Protein AF-A0A7S3EQL3-F1 (afdb_monomer)

Mean predicted aligned error: 11.05 Å

Sequence (120 aa):
GCIGGGLLEVIREPLPSREERDFTRKLQDEFLIFASSQVQPSGRCHERDIVRAFRQFYPRYRRPDMGNTKDGVSLADGRVSDAIRSWNAQMGRPGVRTPSGFWRGISVASEDDPAMDPAS

pLDDT: mean 77.4, std 17.1, range [43.03, 93.44]

Secondary structure (DSSP, 8-state):
-----------PPPPPPHHHHHHHHHHHHHHHHHHHHHEESSSEEEHHHHHHHHHHHSGGGS-TTGGGSTT-----HHHHHHHHHHHHHHTT---EE-TTSEEESBEE--TT--------

Organism: NCBI:txid156174

Nearest PDB structures (foldseek):
  6epc-assembly1_R  TM=2.976E-01  e=4.325E+00  Rattus norvegicus

Structure (mmCIF, N/CA/C/O backbone):
data_AF-A0A7S3EQL3-F1
#
_entry.id   AF-A0A7S3EQL3-F1
#
loop_
_atom_site.group_PDB
_atom_site.id
_atom_site.type_symbol
_atom_site.label_atom_id
_atom_site.label_alt_id
_atom_site.label_comp_id
_atom_site.label_asym_id
_atom_site.label_entity_id
_atom_site.label_seq_id
_atom_site.pdbx_PDB_ins_code
_atom_site.Cartn_x
_atom_site.Cartn_y
_atom_site.Cartn_z
_atom_site.occupancy
_atom_site.B_iso_or_equiv
_atom_site.auth_seq_id
_atom_site.auth_comp_id
_atom_site.auth_asym_id
_atom_site.auth_atom_id
_atom_site.pdbx_PDB_model_num
ATOM 1 N N . GLY A 1 1 ? 56.046 4.310 5.058 1.00 49.97 1 GLY A N 1
ATOM 2 C CA . GLY A 1 1 ? 54.636 4.051 4.729 1.00 49.97 1 GLY A CA 1
ATOM 3 C C . GLY A 1 1 ? 53.797 4.404 5.929 1.00 49.97 1 GLY A C 1
ATOM 4 O O . GLY A 1 1 ? 54.122 3.933 7.006 1.00 49.97 1 GLY A O 1
ATOM 5 N N . CYS A 1 2 ? 52.766 5.224 5.744 1.00 46.44 2 CYS A N 1
ATOM 6 C CA . CYS A 1 2 ? 51.714 5.445 6.731 1.00 46.44 2 CYS A CA 1
ATOM 7 C C . CYS A 1 2 ? 50.382 5.424 5.982 1.00 46.44 2 CYS A C 1
ATOM 9 O O . CYS A 1 2 ? 50.194 6.156 5.012 1.00 46.44 2 CYS A O 1
ATOM 11 N N . ILE A 1 3 ? 49.510 4.515 6.407 1.00 56.06 3 ILE A N 1
ATOM 12 C CA . ILE A 1 3 ? 48.157 4.312 5.903 1.00 56.06 3 ILE A CA 1
ATOM 13 C C . ILE A 1 3 ? 47.291 5.446 6.458 1.00 56.06 3 ILE A C 1
ATOM 15 O O . ILE A 1 3 ? 47.034 5.497 7.657 1.00 56.06 3 ILE A O 1
ATOM 19 N N . GLY A 1 4 ? 46.873 6.369 5.593 1.00 46.47 4 GLY A N 1
ATOM 20 C CA . GLY A 1 4 ? 45.818 7.336 5.890 1.00 46.47 4 GLY A CA 1
ATOM 21 C C . GLY A 1 4 ? 44.474 6.708 5.548 1.00 46.47 4 GLY A C 1
ATOM 22 O O . GLY A 1 4 ? 44.079 6.701 4.385 1.00 46.47 4 GLY A O 1
ATOM 23 N N . GLY A 1 5 ? 43.835 6.103 6.550 1.00 50.06 5 GLY A N 1
ATOM 24 C CA . GLY A 1 5 ? 42.542 5.437 6.434 1.00 50.06 5 GLY A CA 1
ATOM 25 C C . GLY A 1 5 ? 41.438 6.381 5.960 1.00 50.06 5 GLY A C 1
ATOM 26 O O . GLY A 1 5 ? 41.342 7.524 6.403 1.00 50.06 5 GLY A O 1
ATOM 27 N N . GLY A 1 6 ? 40.613 5.875 5.044 1.00 49.44 6 GLY A N 1
ATOM 28 C CA . GLY A 1 6 ? 39.449 6.569 4.515 1.00 49.44 6 GLY A CA 1
ATOM 29 C C . GLY A 1 6 ? 38.375 6.779 5.578 1.00 49.44 6 GLY A C 1
ATOM 30 O O . GLY A 1 6 ? 37.979 5.847 6.276 1.00 49.44 6 GLY A O 1
ATOM 31 N N . LEU A 1 7 ? 37.867 8.005 5.650 1.00 48.84 7 LEU A N 1
ATOM 32 C CA . LEU A 1 7 ? 36.612 8.315 6.315 1.00 48.84 7 LEU A CA 1
ATOM 33 C C . LEU A 1 7 ? 35.505 8.213 5.259 1.00 48.84 7 LEU A C 1
ATOM 35 O O . LEU A 1 7 ? 35.201 9.176 4.563 1.00 48.84 7 LEU A O 1
ATOM 39 N N . LEU A 1 8 ? 34.948 7.014 5.086 1.00 54.88 8 LEU A N 1
ATOM 40 C CA . LEU A 1 8 ? 33.683 6.861 4.377 1.00 54.88 8 LEU A CA 1
ATOM 41 C C . LEU A 1 8 ? 32.593 7.266 5.376 1.00 54.88 8 LEU A C 1
ATOM 43 O O . LEU A 1 8 ? 32.236 6.481 6.256 1.00 54.88 8 LEU A O 1
ATOM 47 N N . GLU A 1 9 ? 32.118 8.508 5.304 1.00 55.97 9 GLU A N 1
ATOM 48 C CA . GLU A 1 9 ? 30.945 8.932 6.065 1.00 55.97 9 GLU A CA 1
ATOM 49 C C . GLU A 1 9 ? 29.734 8.147 5.553 1.00 55.97 9 GLU A C 1
ATOM 51 O O . GLU A 1 9 ? 29.094 8.490 4.562 1.00 55.97 9 GLU A O 1
ATOM 56 N N . VAL A 1 10 ? 29.439 7.032 6.221 1.00 60.31 10 VAL A N 1
ATOM 57 C CA . VAL A 1 10 ? 28.158 6.345 6.093 1.00 60.31 10 VAL A CA 1
ATOM 58 C C . VAL A 1 10 ? 27.130 7.268 6.734 1.00 60.31 10 VAL A C 1
ATOM 60 O O . VAL A 1 10 ? 26.908 7.216 7.945 1.00 60.31 10 VAL A O 1
ATOM 63 N N . ILE A 1 11 ? 26.542 8.153 5.929 1.00 59.94 11 ILE A N 1
ATOM 64 C CA . ILE A 1 11 ? 25.381 8.952 6.317 1.00 59.94 11 ILE A CA 1
ATOM 65 C C . ILE A 1 11 ? 24.277 7.948 6.663 1.00 59.94 11 ILE A C 1
ATOM 67 O O . ILE A 1 11 ? 23.649 7.362 5.785 1.00 59.94 11 ILE A O 1
ATOM 71 N N . ARG A 1 12 ? 24.098 7.673 7.958 1.00 59.53 12 ARG A N 1
ATOM 72 C CA . ARG A 1 12 ? 22.978 6.868 8.442 1.00 59.53 12 ARG A CA 1
ATOM 73 C C . ARG A 1 12 ? 21.730 7.714 8.274 1.00 59.53 12 ARG A C 1
ATOM 75 O O . ARG A 1 12 ? 21.643 8.791 8.860 1.00 59.53 12 ARG A O 1
ATOM 82 N N . GLU A 1 13 ? 20.787 7.233 7.477 1.00 63.38 13 GLU A N 1
ATOM 83 C CA . GLU A 1 13 ? 19.472 7.855 7.401 1.00 63.38 13 GLU A CA 1
ATOM 84 C C . GLU A 1 13 ? 18.871 7.928 8.817 1.00 63.38 13 GLU A C 1
ATOM 86 O O . GLU A 1 13 ? 19.006 6.971 9.594 1.00 63.38 13 GLU A O 1
ATOM 91 N N . PRO A 1 14 ? 18.272 9.070 9.199 1.00 70.88 14 PRO A N 1
ATOM 92 C CA . PRO A 1 14 ? 17.688 9.227 10.519 1.00 70.88 14 PRO A CA 1
ATOM 93 C C . PRO A 1 14 ? 16.595 8.178 10.723 1.00 70.88 14 PRO A C 1
ATOM 95 O O . PRO A 1 14 ? 15.768 7.931 9.845 1.00 70.88 14 PRO A O 1
ATOM 98 N N . LEU A 1 15 ? 16.605 7.544 11.896 1.00 76.19 15 LEU A N 1
ATOM 99 C CA . LEU A 1 15 ? 15.562 6.594 12.264 1.00 76.19 15 LEU A CA 1
ATOM 100 C C . LEU A 1 15 ? 14.204 7.313 12.285 1.00 76.19 15 LEU A C 1
ATOM 102 O O . LEU A 1 15 ? 14.136 8.442 12.779 1.00 76.19 15 LEU A O 1
ATOM 106 N N . PRO A 1 16 ? 13.128 6.666 11.801 1.00 78.69 16 PRO A N 1
ATOM 107 C CA . PRO A 1 16 ? 11.809 7.277 11.778 1.00 78.69 16 PRO A CA 1
ATOM 108 C C . PRO A 1 16 ? 11.360 7.625 13.195 1.00 78.69 16 PRO A C 1
ATOM 110 O O . PRO A 1 16 ? 11.577 6.857 14.145 1.00 78.69 16 PRO A O 1
ATOM 113 N N . SER A 1 17 ? 10.702 8.773 13.330 1.00 86.50 17 SER A N 1
ATOM 114 C CA . SER A 1 17 ? 10.160 9.213 14.609 1.00 86.50 17 SER A CA 1
ATOM 115 C C . SER A 1 17 ? 9.079 8.244 15.107 1.00 86.50 17 SER A C 1
ATOM 117 O O . SER A 1 17 ? 8.504 7.450 14.355 1.00 86.50 17 SER A O 1
ATOM 119 N N . ARG A 1 18 ? 8.768 8.302 16.406 1.00 84.69 18 ARG A N 1
ATOM 120 C CA . ARG A 1 18 ? 7.661 7.515 16.970 1.00 84.69 18 ARG A CA 1
ATOM 121 C C . ARG A 1 18 ? 6.342 7.812 16.250 1.00 84.69 18 ARG A C 1
ATOM 123 O O . ARG A 1 18 ? 5.615 6.883 15.917 1.00 84.69 18 ARG A O 1
ATOM 130 N N . GLU A 1 19 ? 6.081 9.083 15.968 1.00 84.12 19 GLU A N 1
ATOM 131 C CA . GLU A 1 19 ? 4.872 9.530 15.277 1.00 84.12 19 GLU A CA 1
ATOM 132 C C . GLU A 1 19 ? 4.801 8.966 13.854 1.00 84.12 19 GLU A C 1
ATOM 134 O O . GLU A 1 19 ? 3.752 8.487 13.431 1.00 84.12 19 GLU A O 1
ATOM 139 N N . GLU A 1 20 ? 5.927 8.926 13.133 1.00 81.00 20 GLU A N 1
ATOM 140 C CA . GLU A 1 20 ? 5.992 8.329 11.795 1.00 81.00 20 GLU A CA 1
ATOM 141 C C . GLU A 1 20 ? 5.730 6.820 11.808 1.00 81.00 20 GLU A C 1
ATOM 143 O O . GLU A 1 20 ? 5.098 6.283 10.892 1.00 81.00 20 GLU A O 1
ATOM 148 N N . ARG A 1 21 ? 6.204 6.120 12.844 1.00 84.94 21 ARG A N 1
ATOM 149 C CA . ARG A 1 21 ? 5.945 4.685 13.022 1.00 84.94 21 ARG A CA 1
ATOM 150 C C . ARG A 1 21 ? 4.476 4.422 13.322 1.00 84.94 21 ARG A C 1
ATOM 152 O O . ARG A 1 21 ? 3.890 3.537 12.699 1.00 84.94 21 ARG A O 1
ATOM 159 N N . ASP A 1 22 ? 3.886 5.196 14.228 1.00 87.69 22 ASP A N 1
ATOM 160 C CA . ASP A 1 22 ? 2.469 5.085 14.582 1.00 87.69 22 ASP A CA 1
ATOM 161 C C . ASP A 1 22 ? 1.578 5.412 13.373 1.00 87.69 22 ASP A C 1
ATOM 163 O O . ASP A 1 22 ? 0.617 4.693 13.090 1.00 87.69 22 ASP A O 1
ATOM 167 N N . PHE A 1 23 ? 1.953 6.426 12.588 1.00 86.00 23 PHE A N 1
ATOM 168 C CA . PHE A 1 23 ? 1.297 6.757 11.327 1.00 86.00 23 PHE A CA 1
ATOM 169 C C . PHE A 1 23 ? 1.390 5.620 10.304 1.00 86.00 23 PHE A C 1
ATOM 171 O O . PHE A 1 23 ? 0.379 5.225 9.727 1.00 86.00 23 PHE A O 1
ATOM 178 N N . THR A 1 24 ? 2.587 5.063 10.101 1.00 87.12 24 THR A N 1
ATOM 179 C CA . THR A 1 24 ? 2.812 3.957 9.154 1.00 87.12 24 THR A CA 1
ATOM 180 C C . THR A 1 24 ? 2.008 2.723 9.552 1.00 87.12 24 THR A C 1
ATOM 182 O O . THR A 1 24 ? 1.392 2.089 8.699 1.00 87.12 24 THR A O 1
ATOM 185 N N . ARG A 1 25 ? 1.959 2.406 10.850 1.00 89.38 25 ARG A N 1
ATOM 186 C CA . ARG A 1 25 ? 1.144 1.309 11.377 1.00 89.38 25 ARG A CA 1
ATOM 187 C C . ARG A 1 25 ? -0.340 1.539 11.110 1.00 89.38 25 ARG A C 1
ATOM 189 O O . ARG A 1 25 ? -1.000 0.656 10.580 1.00 89.38 25 ARG A O 1
ATOM 196 N N . LYS A 1 26 ? -0.847 2.734 11.418 1.00 90.31 26 LYS A N 1
ATOM 197 C CA . LYS A 1 26 ? -2.248 3.084 11.172 1.00 90.31 26 LYS A CA 1
ATOM 198 C C . LYS A 1 26 ? -2.606 2.986 9.689 1.00 90.31 26 LYS A C 1
ATOM 200 O O . LYS A 1 26 ? -3.633 2.413 9.346 1.00 90.31 26 LYS A O 1
ATOM 205 N N . LEU A 1 27 ? -1.743 3.502 8.815 1.00 90.25 27 LEU A N 1
ATOM 206 C CA . LEU A 1 27 ? -1.927 3.402 7.370 1.00 90.25 27 LEU A CA 1
ATOM 207 C C . LEU A 1 27 ? -1.953 1.941 6.910 1.00 90.25 27 LEU A C 1
ATOM 209 O O . LEU A 1 27 ? -2.762 1.583 6.058 1.00 90.25 27 LEU A O 1
ATOM 213 N N . GLN A 1 28 ? -1.090 1.097 7.478 1.00 92.00 28 GLN A N 1
ATOM 214 C CA . GLN A 1 28 ? -1.076 -0.329 7.181 1.00 92.00 28 GLN A CA 1
ATOM 215 C C . GLN A 1 28 ? -2.388 -1.000 7.597 1.00 92.00 28 GLN A C 1
ATOM 217 O O . GLN A 1 28 ? -2.958 -1.729 6.791 1.00 92.00 28 GLN A O 1
ATOM 222 N N . ASP A 1 29 ? -2.880 -0.739 8.810 1.00 92.56 29 ASP A N 1
ATOM 223 C CA . ASP A 1 29 ? -4.139 -1.305 9.313 1.00 92.56 29 ASP A CA 1
ATOM 224 C C . ASP A 1 29 ? -5.324 -0.915 8.410 1.00 92.56 29 ASP A C 1
ATOM 226 O O . ASP A 1 29 ? -6.161 -1.742 8.050 1.00 92.56 29 ASP A O 1
ATOM 230 N N . GLU A 1 30 ? -5.359 0.338 7.965 1.00 92.62 30 GLU A N 1
ATOM 231 C CA . GLU A 1 30 ? -6.375 0.847 7.041 1.00 92.62 30 GLU A CA 1
ATOM 232 C C . GLU A 1 30 ? -6.233 0.239 5.641 1.00 92.62 30 GLU A C 1
ATOM 234 O O . GLU A 1 30 ? -7.223 -0.120 5.003 1.00 92.62 30 GLU A O 1
ATOM 239 N N . PHE A 1 31 ? -5.001 0.045 5.170 1.00 93.06 31 PHE A N 1
ATOM 240 C CA . PHE A 1 31 ? -4.752 -0.656 3.917 1.00 93.06 31 PHE A CA 1
ATOM 241 C C . PHE A 1 31 ? -5.222 -2.113 3.973 1.00 93.06 31 PHE A C 1
ATOM 243 O O . PHE A 1 31 ? -5.756 -2.600 2.984 1.00 93.06 31 PHE A O 1
ATOM 250 N N . LEU A 1 32 ? -5.088 -2.805 5.110 1.00 93.00 32 LEU A N 1
ATOM 251 C CA . LEU A 1 32 ? -5.596 -4.174 5.266 1.00 93.00 32 LEU A CA 1
ATOM 252 C C . LEU A 1 32 ? -7.123 -4.243 5.128 1.00 93.00 32 LEU A C 1
ATOM 254 O O . LEU A 1 32 ? -7.630 -5.169 4.497 1.00 93.00 32 LEU A O 1
ATOM 258 N N . ILE A 1 33 ? -7.845 -3.257 5.669 1.00 93.44 33 ILE A N 1
ATOM 259 C CA . ILE A 1 33 ? -9.308 -3.153 5.536 1.00 93.44 33 ILE A CA 1
ATOM 260 C C . ILE A 1 33 ? -9.703 -2.887 4.078 1.00 93.44 33 ILE A C 1
ATOM 262 O O . ILE A 1 33 ? -10.618 -3.516 3.554 1.00 93.44 33 ILE A O 1
ATOM 266 N N . PHE A 1 34 ? -9.001 -1.978 3.399 1.00 93.25 34 PHE A N 1
ATOM 267 C CA . PHE A 1 34 ? -9.207 -1.752 1.968 1.00 93.25 34 PHE A CA 1
ATOM 268 C C . PHE A 1 34 ? -8.908 -3.018 1.151 1.00 93.25 34 PHE A C 1
ATOM 270 O O . PHE A 1 34 ? -9.695 -3.402 0.288 1.00 93.25 34 PHE A O 1
ATOM 277 N N . ALA A 1 35 ? -7.795 -3.692 1.442 1.00 91.69 35 ALA A N 1
ATOM 278 C CA . ALA A 1 35 ? -7.347 -4.856 0.695 1.00 91.69 35 ALA A CA 1
ATOM 279 C C . ALA A 1 35 ? -8.304 -6.042 0.827 1.00 91.69 35 ALA A C 1
ATOM 281 O O . ALA A 1 35 ? -8.550 -6.720 -0.163 1.00 91.69 35 ALA A O 1
ATOM 282 N N . SER A 1 36 ? -8.889 -6.264 2.006 1.00 89.81 36 SER A N 1
ATOM 283 C CA . SER A 1 36 ? -9.869 -7.338 2.201 1.00 89.81 36 SER A CA 1
ATOM 284 C C . SER A 1 36 ? -11.184 -7.111 1.448 1.00 89.81 36 SER A C 1
ATOM 286 O O . SER A 1 36 ? -11.885 -8.078 1.164 1.00 89.81 36 SER A O 1
ATOM 288 N N . SER A 1 37 ? -11.518 -5.860 1.113 1.00 89.19 37 SER A N 1
ATOM 289 C CA . SER A 1 37 ? -12.741 -5.514 0.382 1.00 89.19 37 SER A CA 1
ATOM 290 C C . SER A 1 37 ? -12.529 -5.380 -1.126 1.00 89.19 37 SER A C 1
ATOM 292 O O . SER A 1 37 ? -13.387 -5.802 -1.896 1.00 89.19 37 SER A O 1
ATOM 294 N N . GLN A 1 38 ? -11.425 -4.763 -1.549 1.00 89.50 38 GLN A N 1
ATOM 295 C CA . GLN A 1 38 ? -11.252 -4.276 -2.922 1.00 89.50 38 GLN A CA 1
ATOM 296 C C . GLN A 1 38 ? -10.086 -4.929 -3.663 1.00 89.50 38 GLN A C 1
ATOM 298 O O . GLN A 1 38 ? -10.049 -4.873 -4.889 1.00 89.50 38 GLN A O 1
ATOM 303 N N . VAL A 1 39 ? -9.116 -5.526 -2.965 1.00 89.81 39 VAL A N 1
ATOM 304 C CA . VAL A 1 39 ? -7.918 -6.084 -3.605 1.00 89.81 39 VAL A CA 1
ATOM 305 C C . VAL A 1 39 ? -8.071 -7.588 -3.765 1.00 89.81 39 VAL A C 1
ATOM 307 O O . VAL A 1 39 ? -8.267 -8.321 -2.799 1.00 89.81 39 VAL A O 1
ATOM 310 N N . GLN A 1 40 ? -7.929 -8.063 -4.997 1.00 89.00 40 GLN A N 1
ATOM 311 C CA . GLN A 1 40 ? -8.024 -9.479 -5.324 1.00 89.00 40 GLN A CA 1
ATOM 312 C C . GLN A 1 40 ? -6.636 -10.034 -5.678 1.00 89.00 40 GLN A C 1
ATOM 314 O O . GLN A 1 40 ? -5.894 -9.385 -6.424 1.00 89.00 40 GLN A O 1
ATOM 319 N N . PRO A 1 41 ? -6.259 -11.233 -5.187 1.00 86.25 41 PRO A N 1
ATOM 320 C CA . PRO A 1 41 ? -4.990 -11.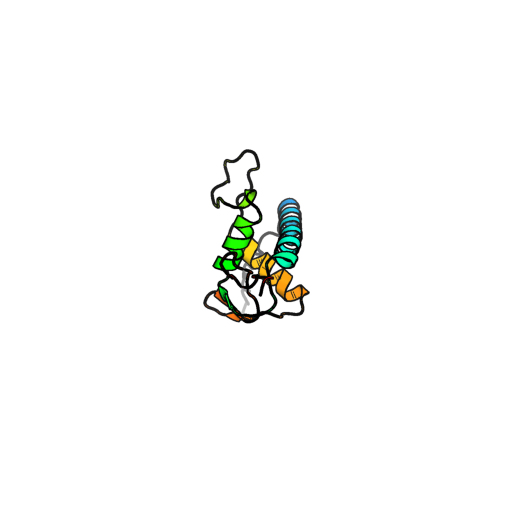891 -5.508 1.00 86.25 41 PRO A CA 1
ATOM 321 C C . PRO A 1 41 ? -5.040 -12.559 -6.897 1.00 86.25 41 PRO A C 1
ATOM 323 O O . PRO A 1 41 ? -4.761 -13.745 -7.061 1.00 86.25 41 PRO A O 1
ATOM 326 N N . SER A 1 42 ? -5.469 -11.809 -7.908 1.00 86.00 42 SER A N 1
ATOM 327 C CA . SER A 1 42 ? -5.652 -12.262 -9.285 1.00 86.00 42 SER A CA 1
ATOM 328 C C . SER A 1 42 ? -5.416 -11.100 -10.254 1.00 86.00 42 SER A C 1
ATOM 330 O O . SER A 1 42 ? -5.355 -9.941 -9.850 1.00 86.00 42 SER A O 1
ATOM 332 N N . GLY A 1 43 ? -5.263 -11.382 -11.548 1.00 88.56 43 GLY A N 1
ATOM 333 C CA . GLY A 1 43 ? -5.217 -10.340 -12.578 1.00 88.56 43 GLY A CA 1
ATOM 334 C C . GLY A 1 43 ? -3.935 -9.497 -12.597 1.00 88.56 43 GLY A C 1
ATOM 335 O O . GLY A 1 43 ? -2.847 -9.949 -12.225 1.00 88.56 43 GLY A O 1
ATOM 336 N N . ARG A 1 44 ? -4.049 -8.275 -13.124 1.00 90.06 44 ARG A N 1
ATOM 337 C CA . ARG A 1 44 ? -2.946 -7.319 -13.266 1.00 90.06 44 ARG A CA 1
ATOM 338 C C . ARG A 1 44 ? -3.483 -5.896 -13.174 1.00 90.06 44 ARG A C 1
ATOM 340 O O . ARG A 1 44 ? -4.355 -5.537 -13.954 1.00 90.06 44 ARG A O 1
ATOM 347 N N . CYS A 1 45 ? -2.902 -5.072 -12.312 1.00 92.06 45 CYS A N 1
ATOM 348 C CA . CYS A 1 45 ? -3.235 -3.648 -12.213 1.00 92.06 45 CYS A CA 1
ATOM 349 C C . CYS A 1 45 ? -1.978 -2.782 -12.100 1.00 92.06 45 CYS A C 1
ATOM 351 O O . CYS A 1 45 ? -0.892 -3.272 -11.762 1.00 92.06 45 CYS A O 1
ATOM 353 N N . HIS A 1 46 ? -2.093 -1.494 -12.426 1.00 93.12 46 HIS A N 1
ATOM 354 C CA . HIS A 1 46 ? -1.018 -0.545 -12.175 1.00 93.12 46 HIS A CA 1
ATOM 355 C C . HIS A 1 46 ? -1.059 -0.094 -10.711 1.00 93.12 46 HIS A C 1
ATOM 357 O O . HIS A 1 46 ? -2.125 0.084 -10.131 1.00 93.12 46 HIS A O 1
ATOM 363 N N . GLU A 1 47 ? 0.099 0.147 -10.096 1.00 90.94 47 GLU A N 1
ATOM 364 C CA . GLU A 1 47 ? 0.182 0.626 -8.709 1.00 90.94 47 GLU A CA 1
ATOM 365 C C . GLU A 1 47 ? -0.639 1.904 -8.491 1.00 90.94 47 GLU A C 1
ATOM 367 O O . GLU A 1 47 ? -1.325 2.038 -7.483 1.00 90.94 47 GLU A O 1
ATOM 372 N N . ARG A 1 48 ? -0.646 2.809 -9.477 1.00 90.00 48 ARG A N 1
ATOM 373 C CA . ARG A 1 48 ? -1.469 4.033 -9.437 1.00 90.00 48 ARG A CA 1
ATOM 374 C C . ARG A 1 48 ? -2.971 3.749 -9.375 1.00 90.00 48 ARG A C 1
ATOM 376 O O . ARG A 1 48 ? -3.682 4.553 -8.781 1.00 90.00 48 ARG A O 1
ATOM 383 N N . ASP A 1 49 ? -3.441 2.638 -9.938 1.00 90.88 49 ASP A N 1
ATOM 384 C CA . ASP A 1 49 ? -4.855 2.256 -9.876 1.00 90.88 49 ASP A CA 1
ATOM 385 C C . ASP A 1 49 ? -5.217 1.827 -8.451 1.00 90.88 49 ASP A C 1
ATOM 387 O O . ASP A 1 49 ? -6.221 2.279 -7.907 1.00 90.88 49 ASP A O 1
ATOM 391 N N . ILE A 1 50 ? -4.333 1.062 -7.797 1.00 90.56 50 ILE A N 1
ATOM 392 C CA . ILE A 1 50 ? -4.477 0.684 -6.382 1.00 90.56 50 ILE A CA 1
ATOM 393 C C . ILE A 1 50 ? -4.475 1.926 -5.488 1.00 90.56 50 ILE A C 1
ATOM 395 O O . ILE A 1 50 ? -5.349 2.079 -4.636 1.00 90.56 50 ILE A O 1
ATOM 399 N N . VAL A 1 51 ? -3.531 2.849 -5.702 1.00 89.81 51 VAL A N 1
ATOM 400 C CA . VAL A 1 51 ? -3.462 4.111 -4.947 1.00 89.81 51 VAL A CA 1
ATOM 401 C C . VAL A 1 51 ? -4.732 4.942 -5.149 1.00 89.81 51 VAL A C 1
ATOM 403 O O . VAL A 1 51 ? -5.273 5.492 -4.188 1.00 89.81 51 VAL A O 1
ATOM 406 N N . ARG A 1 52 ? -5.233 5.031 -6.385 1.00 87.88 52 ARG A N 1
ATOM 407 C CA . ARG A 1 52 ? -6.467 5.755 -6.706 1.00 87.88 52 ARG A CA 1
ATOM 408 C C . ARG A 1 52 ? -7.676 5.137 -6.004 1.00 87.88 52 ARG A C 1
ATOM 410 O O . ARG A 1 52 ? -8.421 5.878 -5.366 1.00 87.88 52 ARG A O 1
ATOM 417 N N . ALA A 1 53 ? -7.832 3.819 -6.070 1.00 90.00 53 ALA A N 1
ATOM 418 C CA . ALA A 1 53 ? -8.922 3.106 -5.413 1.00 90.00 53 ALA A CA 1
ATOM 419 C C . ALA A 1 53 ? -8.862 3.242 -3.885 1.00 90.00 53 ALA A C 1
ATOM 421 O O . ALA A 1 53 ? -9.869 3.544 -3.248 1.00 90.00 53 ALA A O 1
ATOM 422 N N . PHE A 1 54 ? -7.669 3.155 -3.291 1.00 90.00 54 PHE A N 1
ATOM 423 C CA . PHE A 1 54 ? -7.475 3.398 -1.860 1.00 90.00 54 PHE A CA 1
ATOM 424 C C . PHE A 1 54 ? -7.923 4.812 -1.449 1.00 90.00 54 PHE A C 1
ATOM 426 O O . PHE A 1 54 ? -8.618 4.995 -0.448 1.00 90.00 54 PHE A O 1
ATOM 433 N N . ARG A 1 55 ? -7.585 5.832 -2.250 1.00 87.44 55 ARG A N 1
ATOM 434 C CA . ARG A 1 55 ? -8.019 7.226 -2.031 1.00 87.44 55 ARG A CA 1
ATOM 435 C C . ARG A 1 55 ? -9.516 7.450 -2.250 1.00 87.44 55 ARG A C 1
ATOM 437 O O . ARG A 1 55 ? -10.087 8.383 -1.682 1.00 87.44 55 ARG A O 1
ATOM 444 N N . GLN A 1 56 ? -10.151 6.643 -3.092 1.00 86.56 56 GLN A N 1
ATOM 445 C CA . GLN A 1 56 ? -11.603 6.659 -3.264 1.00 86.56 56 GLN A CA 1
ATOM 446 C C . GLN A 1 56 ? -12.297 6.044 -2.045 1.00 86.56 56 GLN A C 1
ATOM 448 O O . GLN A 1 56 ? -13.230 6.664 -1.531 1.00 86.56 56 GLN A O 1
ATOM 453 N N . PHE A 1 57 ? -11.772 4.919 -1.544 1.00 88.44 57 PHE A N 1
ATOM 454 C CA . PHE A 1 57 ? -12.259 4.199 -0.364 1.00 88.44 57 PHE A CA 1
ATOM 455 C C . PHE A 1 57 ? -12.097 4.996 0.940 1.00 88.44 57 PHE A C 1
ATOM 457 O O . PHE A 1 57 ? -12.977 4.974 1.796 1.00 88.44 57 PHE A O 1
ATOM 464 N N . TYR A 1 58 ? -11.005 5.757 1.078 1.00 87.19 58 TYR A N 1
ATOM 465 C CA . TYR A 1 58 ? -10.766 6.661 2.206 1.00 87.19 58 TYR A CA 1
ATOM 466 C C . TYR A 1 58 ? -10.773 8.130 1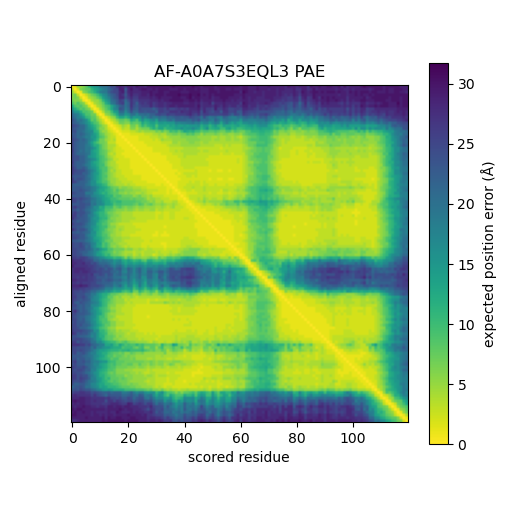.754 1.00 87.19 58 TYR A C 1
ATOM 468 O O . TYR A 1 58 ? -9.711 8.692 1.467 1.00 87.19 58 TYR A O 1
ATOM 476 N N . PRO A 1 59 ? -11.940 8.810 1.758 1.00 81.50 59 PRO A N 1
ATOM 477 C CA . PRO A 1 59 ? -12.079 10.184 1.266 1.00 81.50 59 PRO A CA 1
ATOM 478 C C . PRO A 1 59 ? -11.128 11.202 1.908 1.00 81.50 59 PRO A C 1
ATOM 480 O O . PRO A 1 59 ? -10.770 12.188 1.265 1.00 81.50 59 PRO A O 1
ATOM 483 N N . ARG A 1 60 ? -10.670 10.958 3.143 1.00 81.00 60 ARG A N 1
ATOM 484 C CA . ARG A 1 60 ? -9.666 11.794 3.827 1.00 81.00 60 ARG A CA 1
ATOM 485 C C . ARG A 1 60 ? -8.310 11.855 3.107 1.00 81.00 60 ARG A C 1
ATOM 487 O O . ARG A 1 60 ? -7.571 12.804 3.311 1.00 81.00 60 ARG A O 1
ATOM 494 N N . TYR A 1 61 ? -7.994 10.877 2.254 1.00 81.56 61 TYR A N 1
ATOM 495 C CA . TYR A 1 61 ? -6.759 10.825 1.460 1.00 81.56 61 TYR A CA 1
ATOM 496 C C . TYR A 1 61 ? -6.958 11.262 0.006 1.00 81.56 61 TYR A C 1
ATOM 498 O O . TYR A 1 61 ? -6.028 11.194 -0.798 1.00 81.56 61 TYR A O 1
ATOM 506 N N . ARG A 1 62 ? -8.170 11.700 -0.359 1.00 72.81 62 ARG A N 1
ATOM 507 C CA . ARG A 1 62 ? -8.556 11.985 -1.748 1.00 72.81 62 ARG A CA 1
ATOM 508 C C . ARG A 1 62 ? -7.758 13.128 -2.377 1.00 72.81 62 ARG A C 1
ATOM 510 O O . ARG A 1 62 ? -7.605 13.161 -3.594 1.00 72.81 62 ARG A O 1
ATOM 517 N N . ARG A 1 63 ? -7.254 14.062 -1.569 1.00 65.62 63 ARG A N 1
ATOM 518 C CA . ARG A 1 63 ? -6.451 15.198 -2.029 1.00 65.62 63 ARG A CA 1
ATOM 519 C C . ARG A 1 63 ? -4.987 15.010 -1.604 1.00 65.62 63 ARG A C 1
ATOM 521 O O . ARG A 1 63 ? -4.731 14.952 -0.405 1.00 65.62 63 ARG A O 1
ATOM 528 N N . PRO A 1 64 ? -4.032 14.950 -2.548 1.00 55.47 64 PRO A N 1
ATOM 529 C CA . PRO A 1 64 ? -2.607 14.822 -2.223 1.00 55.47 64 PRO A CA 1
ATOM 530 C C . PRO A 1 64 ? -2.058 16.052 -1.468 1.00 55.47 64 PRO A C 1
ATOM 532 O O . PRO A 1 64 ? -1.206 15.907 -0.595 1.00 55.47 64 PRO A O 1
ATOM 535 N N . ASP A 1 65 ? -2.624 17.238 -1.722 1.00 53.31 65 ASP A N 1
ATOM 536 C CA . ASP A 1 65 ? -2.222 18.541 -1.156 1.00 53.31 65 ASP A CA 1
ATOM 537 C C . ASP A 1 65 ? -2.982 18.963 0.121 1.00 53.31 65 ASP A C 1
ATOM 539 O O . ASP A 1 65 ? -3.091 20.143 0.455 1.00 53.31 65 ASP A O 1
ATOM 543 N N . MET A 1 66 ? -3.541 18.018 0.879 1.00 52.47 66 MET A N 1
ATOM 544 C CA . MET A 1 66 ? -4.301 18.323 2.103 1.00 52.47 66 MET A CA 1
ATOM 545 C C . MET A 1 66 ? -3.439 18.639 3.344 1.00 52.47 66 MET A C 1
ATOM 547 O O . MET A 1 66 ? -3.884 18.452 4.476 1.00 52.47 66 MET A O 1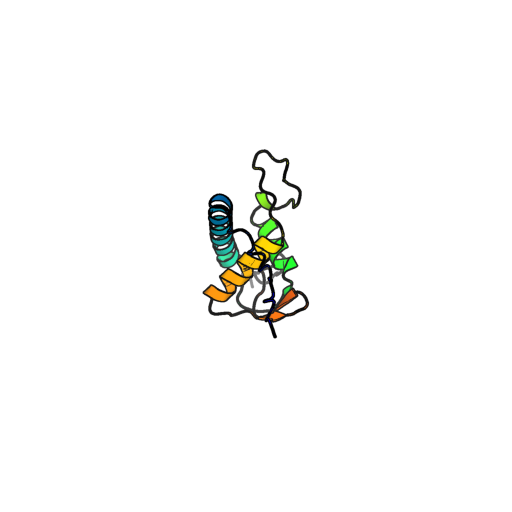
ATOM 551 N N . GLY A 1 67 ? -2.244 19.207 3.150 1.00 47.47 67 GLY A N 1
ATOM 552 C CA . GLY A 1 67 ? -1.426 19.756 4.241 1.00 47.47 67 GLY A CA 1
ATOM 553 C C . GLY A 1 67 ? -2.094 20.913 5.005 1.00 47.47 67 GLY A C 1
ATOM 554 O O . GLY A 1 67 ? -1.649 21.250 6.093 1.00 47.47 67 GLY A O 1
ATOM 555 N N . ASN A 1 68 ? -3.187 21.483 4.473 1.00 43.69 68 ASN A N 1
ATOM 556 C CA . ASN A 1 68 ? -3.913 22.631 5.044 1.00 43.69 68 ASN A CA 1
ATOM 557 C C . ASN A 1 68 ? -5.356 22.331 5.507 1.00 43.69 68 ASN A C 1
ATOM 559 O O . ASN A 1 68 ? -6.121 23.252 5.793 1.00 43.69 68 ASN A O 1
ATOM 563 N N . THR A 1 69 ? -5.776 21.067 5.567 1.00 45.72 69 THR A N 1
ATOM 564 C CA . THR A 1 69 ? -7.093 20.695 6.135 1.00 45.72 69 THR A CA 1
ATOM 565 C C . THR A 1 69 ? -6.998 20.563 7.647 1.00 45.72 69 THR A C 1
ATOM 567 O O . THR A 1 69 ? -5.938 20.239 8.165 1.00 45.72 69 THR A O 1
ATOM 570 N N . LYS A 1 70 ? -8.114 20.736 8.361 1.00 47.25 70 LYS A N 1
ATOM 571 C CA . LYS A 1 70 ? -8.188 20.648 9.832 1.00 47.25 70 LYS A CA 1
ATOM 572 C C . LYS A 1 70 ? -7.646 19.322 10.414 1.00 47.25 70 LYS A C 1
ATOM 574 O O . LYS A 1 70 ? -7.231 19.312 11.565 1.00 47.25 70 LYS A O 1
ATOM 579 N N . ASP A 1 71 ? -7.602 18.256 9.604 1.00 53.88 71 ASP A N 1
ATOM 580 C CA . ASP A 1 71 ? -7.020 16.944 9.938 1.00 53.88 71 ASP A CA 1
ATOM 581 C C . ASP A 1 71 ? -5.581 16.726 9.406 1.00 53.88 71 ASP A C 1
ATOM 583 O O . ASP A 1 71 ? -4.940 15.746 9.770 1.00 53.88 71 ASP A O 1
ATOM 587 N N . GLY A 1 72 ? -5.062 17.613 8.546 1.00 49.19 72 GLY A N 1
ATOM 588 C CA . GLY A 1 72 ? -3.637 17.766 8.194 1.00 49.19 72 GLY A CA 1
ATOM 589 C C . GLY A 1 72 ? -2.910 16.618 7.478 1.00 49.19 72 GLY A C 1
ATOM 590 O O . GLY A 1 72 ? -1.722 16.753 7.189 1.00 49.19 72 GLY A O 1
ATOM 591 N N . VAL A 1 73 ? -3.553 15.484 7.188 1.00 57.81 73 VAL A N 1
ATOM 592 C CA . VAL A 1 73 ? -2.829 14.314 6.663 1.00 57.81 73 VAL A CA 1
ATOM 593 C C . VAL A 1 73 ? -2.619 14.400 5.147 1.00 57.81 73 VAL A C 1
ATOM 595 O O . VAL A 1 73 ? -3.460 13.961 4.363 1.00 57.81 73 VAL A O 1
ATOM 598 N N . SER A 1 74 ? -1.455 14.899 4.724 1.00 66.44 74 SER A N 1
ATOM 599 C CA . SER A 1 74 ? -0.942 14.646 3.372 1.00 66.44 74 SER A CA 1
ATOM 600 C C . SER A 1 74 ? -0.370 13.227 3.304 1.00 66.44 74 SER A C 1
ATOM 602 O O . SER A 1 74 ? 0.505 12.853 4.086 1.00 66.44 74 SER A O 1
ATOM 604 N N . LEU A 1 75 ? -0.887 12.417 2.379 1.00 78.00 75 LEU A N 1
ATOM 605 C CA . LEU A 1 75 ? -0.437 11.045 2.161 1.00 78.00 75 LEU A CA 1
ATOM 606 C C . LEU A 1 75 ? 0.215 10.928 0.784 1.00 78.00 75 LEU A C 1
ATOM 608 O O . LEU A 1 75 ? -0.476 10.888 -0.238 1.00 78.00 75 LEU A O 1
ATOM 612 N N . ALA A 1 76 ? 1.545 10.846 0.773 1.00 83.31 76 ALA A N 1
ATOM 613 C CA . ALA A 1 76 ? 2.321 10.614 -0.439 1.00 83.31 76 ALA A CA 1
ATOM 614 C C . ALA A 1 76 ? 2.017 9.233 -1.041 1.00 83.31 76 ALA A C 1
ATOM 616 O O . ALA A 1 76 ? 1.911 8.245 -0.311 1.00 83.31 76 ALA A O 1
ATOM 617 N N . ASP A 1 77 ? 1.957 9.149 -2.375 1.00 84.94 77 ASP A N 1
ATOM 618 C CA . ASP A 1 77 ? 1.699 7.899 -3.107 1.00 84.94 77 ASP A CA 1
ATOM 619 C C . ASP A 1 77 ? 2.666 6.781 -2.676 1.00 84.94 77 ASP A C 1
ATOM 621 O O . ASP A 1 77 ? 2.244 5.646 -2.471 1.00 84.94 77 ASP A O 1
ATOM 625 N N . GLY A 1 78 ? 3.940 7.120 -2.433 1.00 85.69 78 GLY A N 1
ATOM 626 C CA . GLY A 1 78 ? 4.964 6.170 -1.987 1.00 85.69 78 GLY A CA 1
ATOM 627 C C . GLY A 1 78 ? 4.618 5.442 -0.684 1.00 85.69 78 GLY A C 1
ATOM 628 O O . GLY A 1 78 ? 4.865 4.246 -0.580 1.00 85.69 78 GLY A O 1
ATOM 629 N N . ARG A 1 79 ? 3.956 6.111 0.271 1.00 87.56 79 ARG A N 1
ATOM 630 C CA . ARG A 1 79 ? 3.540 5.483 1.539 1.00 87.56 79 ARG A CA 1
ATOM 631 C C . ARG A 1 79 ? 2.447 4.435 1.315 1.00 87.56 79 ARG A C 1
ATOM 633 O O . ARG A 1 79 ? 2.440 3.404 1.979 1.00 87.56 79 ARG A O 1
ATOM 640 N N . VAL A 1 80 ? 1.550 4.671 0.355 1.00 88.62 80 VAL A N 1
ATOM 641 C CA . VAL A 1 80 ? 0.550 3.672 -0.054 1.00 88.62 80 VAL A CA 1
ATOM 642 C C . VAL A 1 80 ? 1.231 2.525 -0.802 1.00 88.62 80 VAL A C 1
ATOM 644 O O . VAL A 1 80 ? 0.943 1.365 -0.524 1.00 88.62 80 VAL A O 1
ATOM 647 N N . SER A 1 81 ? 2.194 2.817 -1.682 1.00 89.94 81 SER A N 1
ATOM 648 C CA . SER A 1 81 ? 3.000 1.789 -2.356 1.00 89.94 81 SER A CA 1
ATOM 649 C C . SER A 1 81 ? 3.742 0.875 -1.373 1.00 89.94 81 SER A C 1
ATOM 651 O O . SER A 1 81 ? 3.794 -0.339 -1.583 1.00 89.94 81 SER A O 1
ATOM 653 N N . ASP A 1 82 ? 4.269 1.421 -0.278 1.00 91.19 82 ASP A N 1
ATOM 654 C CA . ASP A 1 82 ? 4.912 0.641 0.785 1.00 91.19 82 ASP A CA 1
ATOM 655 C C . ASP A 1 82 ? 3.912 -0.243 1.543 1.00 91.19 82 ASP A C 1
ATOM 657 O O . ASP A 1 82 ? 4.218 -1.402 1.849 1.00 91.19 82 ASP A O 1
ATOM 661 N N . ALA A 1 83 ? 2.692 0.253 1.771 1.00 92.00 83 ALA A N 1
ATOM 662 C CA . ALA A 1 83 ? 1.614 -0.529 2.370 1.00 92.00 83 ALA A CA 1
ATOM 663 C C . ALA A 1 83 ? 1.179 -1.699 1.467 1.00 92.00 83 ALA A C 1
ATOM 665 O O . ALA A 1 83 ? 1.010 -2.821 1.953 1.00 92.00 83 ALA A O 1
ATOM 666 N N . ILE A 1 84 ? 1.103 -1.482 0.144 1.00 91.56 84 ILE A N 1
ATOM 667 C CA . ILE A 1 84 ? 0.828 -2.539 -0.849 1.00 91.56 84 ILE A CA 1
ATOM 668 C C . ILE A 1 84 ? 1.904 -3.628 -0.777 1.00 91.56 84 ILE A C 1
ATOM 670 O O . ILE A 1 84 ? 1.589 -4.818 -0.723 1.00 91.56 84 ILE A O 1
ATOM 674 N N . ARG A 1 85 ? 3.187 -3.242 -0.755 1.00 91.38 85 ARG A N 1
ATOM 675 C CA . ARG A 1 85 ? 4.307 -4.19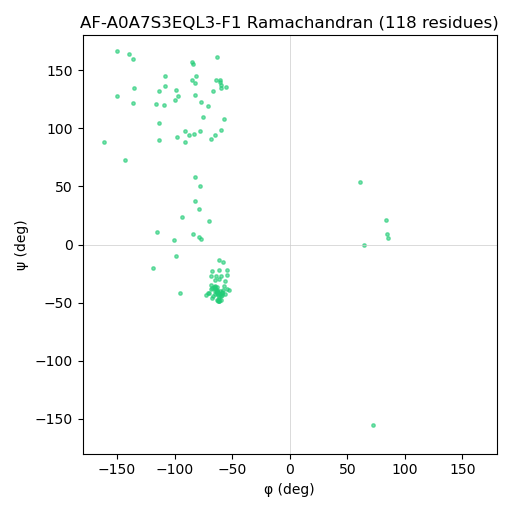8 -0.666 1.00 91.38 85 ARG A CA 1
ATOM 676 C C . ARG A 1 85 ? 4.269 -4.996 0.630 1.00 91.38 85 ARG A C 1
ATOM 678 O O . ARG A 1 85 ? 4.469 -6.209 0.599 1.00 91.38 85 ARG A O 1
ATOM 685 N N . SER A 1 86 ? 3.996 -4.323 1.744 1.00 91.31 86 SER A N 1
ATOM 686 C CA . SER A 1 86 ? 3.901 -4.941 3.067 1.00 91.31 86 SER A CA 1
ATOM 687 C C . SER A 1 86 ? 2.732 -5.917 3.147 1.00 91.31 86 SER A C 1
ATOM 689 O O . SER A 1 86 ? 2.890 -7.024 3.659 1.00 91.31 86 SER A O 1
ATOM 691 N N . TRP A 1 87 ? 1.572 -5.560 2.596 1.00 92.25 87 TRP A N 1
ATOM 692 C CA . TRP A 1 87 ? 0.432 -6.469 2.475 1.00 92.25 87 TRP A CA 1
ATOM 693 C C . TRP A 1 87 ? 0.757 -7.679 1.587 1.00 92.25 87 TRP A C 1
ATOM 695 O O . TRP A 1 87 ? 0.561 -8.818 2.006 1.00 92.25 87 TRP A O 1
ATOM 705 N N . ASN A 1 88 ? 1.339 -7.461 0.403 1.00 91.38 88 ASN A N 1
ATOM 706 C CA . ASN A 1 88 ? 1.720 -8.546 -0.504 1.00 91.38 88 ASN A CA 1
ATOM 707 C C . ASN A 1 88 ? 2.715 -9.514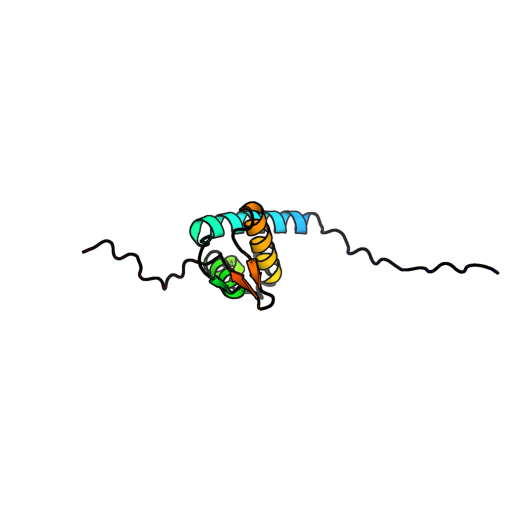 0.158 1.00 91.38 88 ASN A C 1
ATOM 709 O O . ASN A 1 88 ? 2.591 -10.726 0.016 1.00 91.38 88 ASN A O 1
ATOM 713 N N . ALA A 1 89 ? 3.685 -8.997 0.917 1.00 91.00 89 ALA A N 1
ATOM 714 C CA . ALA A 1 89 ? 4.621 -9.825 1.671 1.00 91.00 89 ALA A CA 1
ATOM 715 C C . ALA A 1 89 ? 3.918 -10.675 2.745 1.00 91.00 89 ALA A C 1
ATOM 717 O O . ALA A 1 89 ? 4.235 -11.856 2.870 1.00 91.00 89 ALA A O 1
ATOM 718 N N . GLN A 1 90 ? 2.948 -10.105 3.467 1.00 89.12 90 GLN A N 1
ATOM 719 C CA . GLN A 1 90 ? 2.156 -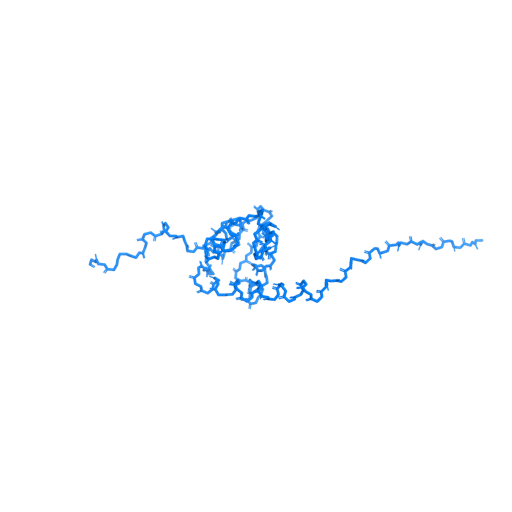10.817 4.481 1.00 89.12 90 GLN A CA 1
ATOM 720 C C . GLN A 1 90 ? 1.285 -11.927 3.879 1.00 89.12 90 GLN A C 1
ATOM 722 O O . GLN A 1 90 ? 1.159 -12.992 4.471 1.00 89.12 90 GLN A O 1
ATOM 727 N N . MET A 1 91 ? 0.745 -11.715 2.676 1.00 86.06 91 MET A N 1
ATOM 728 C CA . MET A 1 91 ? -0.084 -12.695 1.961 1.00 86.06 91 MET A CA 1
ATOM 729 C C . MET A 1 91 ? 0.717 -13.836 1.304 1.00 86.06 91 MET A C 1
ATOM 731 O O . MET A 1 91 ? 0.146 -14.647 0.582 1.00 86.06 91 MET A O 1
ATOM 735 N N . GLY A 1 92 ? 2.038 -13.905 1.502 1.00 88.25 92 GLY A N 1
ATOM 736 C CA . GLY A 1 92 ? 2.887 -14.922 0.867 1.00 88.25 92 GLY A CA 1
ATOM 737 C C . GLY A 1 92 ? 3.333 -14.571 -0.556 1.00 88.25 92 GLY A C 1
ATOM 738 O O . GLY A 1 92 ? 3.741 -15.451 -1.307 1.00 88.25 92 GLY A O 1
ATOM 739 N N . ARG A 1 93 ? 3.309 -13.280 -0.914 1.00 86.25 93 ARG A N 1
ATOM 740 C CA . ARG A 1 93 ? 3.704 -12.725 -2.222 1.00 86.25 93 ARG A CA 1
ATOM 741 C C . ARG A 1 93 ? 2.871 -13.246 -3.404 1.00 86.25 93 ARG A C 1
ATOM 743 O O . ARG A 1 93 ? 3.455 -13.690 -4.394 1.00 86.25 93 ARG A O 1
ATOM 750 N N . PRO A 1 94 ? 1.529 -13.145 -3.356 1.00 81.62 94 PRO A N 1
ATOM 751 C CA . PRO A 1 94 ? 0.681 -13.477 -4.504 1.00 81.62 94 PRO A CA 1
ATOM 752 C C . PRO A 1 94 ? 0.998 -12.612 -5.734 1.00 81.62 94 PRO A C 1
ATOM 754 O O . PRO A 1 94 ? 0.796 -13.043 -6.867 1.00 81.62 94 PRO A O 1
ATOM 757 N N . GLY A 1 95 ? 1.517 -11.398 -5.512 1.00 85.50 95 GLY A N 1
ATOM 758 C CA . GLY A 1 95 ? 1.831 -10.438 -6.551 1.00 85.50 95 GLY A CA 1
ATOM 759 C C . GLY A 1 95 ? 3.320 -10.215 -6.819 1.00 85.50 95 GLY A C 1
ATOM 760 O O . GLY A 1 95 ? 4.136 -10.140 -5.897 1.00 85.50 95 GLY A O 1
ATOM 761 N N . VAL A 1 96 ? 3.665 -9.986 -8.089 1.00 90.69 96 VAL A N 1
ATOM 762 C CA . VAL A 1 96 ? 5.005 -9.564 -8.534 1.00 90.69 96 VAL A CA 1
ATOM 763 C C . VAL A 1 96 ? 4.937 -8.174 -9.163 1.00 90.69 96 VAL A C 1
ATOM 765 O O . VAL A 1 96 ? 4.236 -7.966 -10.158 1.00 90.69 96 VAL A O 1
ATOM 768 N N . ARG A 1 97 ? 5.692 -7.219 -8.603 1.00 91.38 97 ARG A N 1
ATOM 769 C CA . ARG A 1 97 ? 5.803 -5.853 -9.135 1.00 91.38 97 ARG A CA 1
ATOM 770 C C . ARG A 1 97 ? 6.817 -5.799 -10.274 1.00 91.38 97 ARG A C 1
ATOM 772 O O . ARG A 1 97 ? 7.959 -6.225 -10.135 1.00 91.38 97 ARG A O 1
ATOM 779 N N . THR A 1 98 ? 6.399 -5.236 -11.396 1.00 91.06 98 THR A N 1
ATOM 780 C CA . THR A 1 98 ? 7.250 -4.960 -12.558 1.00 91.06 98 THR A CA 1
ATOM 781 C C . THR A 1 98 ? 7.975 -3.617 -12.399 1.00 91.06 98 THR A C 1
ATOM 783 O O . THR A 1 98 ? 7.472 -2.739 -11.691 1.00 91.06 98 THR A O 1
ATOM 786 N N . PRO A 1 99 ? 9.110 -3.398 -13.093 1.00 87.62 99 PRO A N 1
ATOM 787 C CA . PRO A 1 99 ? 9.799 -2.103 -13.095 1.00 87.62 99 PRO A CA 1
ATOM 788 C C . PRO A 1 99 ? 8.907 -0.937 -13.541 1.00 87.62 99 PRO A C 1
ATOM 790 O O . PRO A 1 99 ? 9.045 0.174 -13.045 1.00 87.62 99 PRO A O 1
ATOM 793 N N . SER A 1 100 ? 7.9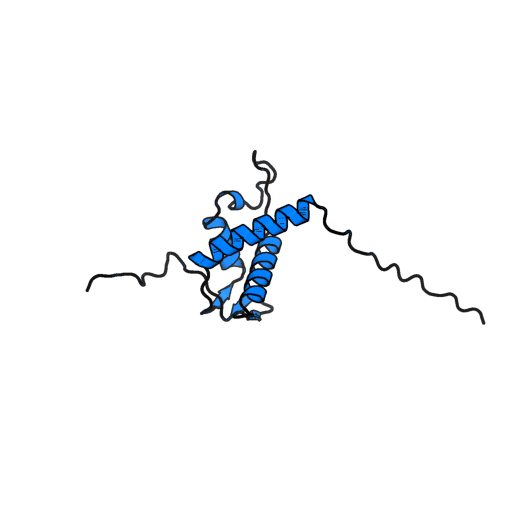46 -1.205 -14.428 1.00 89.56 100 SER A N 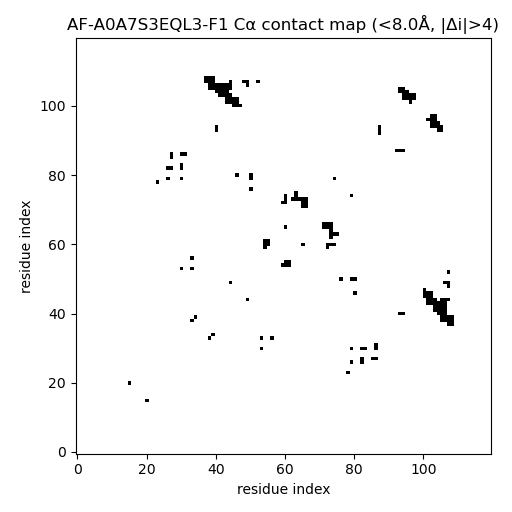1
ATOM 794 C CA . SER A 1 100 ? 6.986 -0.229 -14.948 1.00 89.56 100 SER A CA 1
ATOM 795 C C . SER A 1 100 ? 5.823 0.077 -13.994 1.00 89.56 100 SER A C 1
ATOM 797 O O . SER A 1 100 ? 4.893 0.763 -14.395 1.00 89.56 100 SER A O 1
ATOM 799 N N . GLY A 1 101 ? 5.837 -0.435 -12.757 1.00 88.81 101 GLY A N 1
ATOM 800 C CA . GLY A 1 101 ? 4.821 -0.126 -11.742 1.00 88.81 101 GLY A CA 1
ATOM 801 C C . GLY A 1 101 ? 3.556 -0.987 -11.797 1.00 88.81 101 GLY A C 1
ATOM 802 O O . GLY A 1 101 ? 2.632 -0.751 -11.026 1.00 88.81 101 GLY A O 1
ATOM 803 N N . PHE A 1 102 ? 3.495 -2.009 -12.656 1.00 92.44 102 PHE A N 1
ATOM 804 C CA . PHE A 1 102 ? 2.387 -2.974 -12.656 1.00 92.44 102 PHE A CA 1
ATOM 805 C C . PHE A 1 102 ? 2.604 -4.087 -11.644 1.00 92.44 102 PHE A C 1
ATOM 807 O O . PHE A 1 102 ? 3.707 -4.629 -11.562 1.00 92.44 102 PHE A O 1
ATOM 814 N N . TRP A 1 103 ? 1.532 -4.499 -10.982 1.00 92.50 103 TRP A N 1
ATOM 815 C CA . TRP A 1 103 ? 1.465 -5.717 -10.193 1.00 92.50 103 TRP A CA 1
ATOM 816 C C . TRP A 1 103 ? 0.837 -6.839 -11.020 1.00 92.50 103 TRP A C 1
ATOM 818 O O . TRP A 1 103 ? -0.225 -6.661 -11.609 1.00 92.50 103 TRP A O 1
ATOM 828 N N . ARG A 1 104 ? 1.504 -7.993 -11.095 1.00 92.06 104 ARG A N 1
ATOM 829 C CA . ARG A 1 104 ? 0.956 -9.241 -11.654 1.00 92.06 104 ARG A CA 1
ATOM 830 C C . ARG A 1 104 ? 0.477 -10.115 -10.508 1.00 92.06 104 ARG A C 1
ATOM 832 O O . ARG A 1 104 ? 1.260 -10.279 -9.586 1.00 92.06 104 AR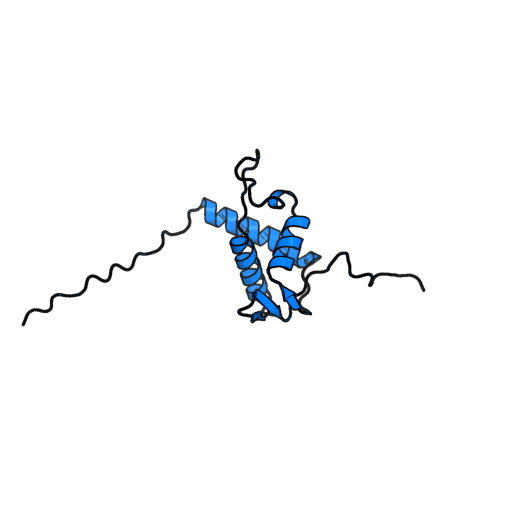G A O 1
ATOM 839 N N . GLY A 1 105 ? -0.724 -10.681 -10.573 1.00 90.06 105 GLY A N 1
ATOM 840 C CA . GLY A 1 105 ? -1.328 -11.457 -9.480 1.00 90.06 105 GLY A CA 1
ATOM 841 C C . GLY A 1 105 ? -2.045 -10.598 -8.433 1.00 90.06 105 GLY A C 1
ATOM 842 O O . GLY A 1 105 ? -2.420 -11.104 -7.383 1.00 90.06 105 GLY A O 1
ATOM 843 N N . ILE A 1 106 ? -2.209 -9.301 -8.705 1.00 91.19 106 ILE A N 1
ATOM 844 C CA . ILE A 1 106 ? -2.997 -8.372 -7.893 1.00 91.19 106 ILE A CA 1
ATOM 845 C C . ILE A 1 106 ? -3.842 -7.529 -8.843 1.00 91.19 106 ILE A C 1
ATOM 847 O O . ILE A 1 106 ? -3.331 -7.002 -9.839 1.00 91.19 106 ILE A O 1
ATOM 851 N N . SER A 1 107 ? -5.110 -7.365 -8.501 1.00 91.75 107 SER A N 1
ATOM 852 C CA . SER A 1 107 ? -6.057 -6.480 -9.167 1.00 91.75 107 SER A CA 1
ATOM 853 C C . SER A 1 107 ? -6.920 -5.784 -8.126 1.00 91.75 107 SER A C 1
ATOM 855 O O . SER A 1 107 ? -6.941 -6.161 -6.952 1.00 91.75 107 SER A O 1
ATOM 857 N N . VAL A 1 108 ? -7.592 -4.724 -8.556 1.00 90.88 108 VAL A N 1
ATOM 858 C CA . VAL A 1 108 ? -8.559 -4.002 -7.738 1.00 90.88 108 VAL A CA 1
ATOM 859 C C . VAL A 1 108 ? -9.919 -4.209 -8.373 1.00 90.88 108 VAL A C 1
ATOM 861 O O . VAL A 1 108 ? -10.043 -4.033 -9.586 1.00 90.88 108 VAL A O 1
ATOM 864 N N . ALA A 1 109 ? -10.912 -4.570 -7.564 1.00 82.81 109 ALA A N 1
ATOM 865 C CA . ALA A 1 109 ? -12.303 -4.574 -7.980 1.00 82.81 109 ALA A CA 1
ATOM 866 C C . ALA A 1 109 ? -12.655 -3.157 -8.450 1.00 82.81 109 ALA A C 1
ATOM 868 O O . ALA A 1 109 ? -12.682 -2.215 -7.661 1.00 82.81 109 ALA A O 1
ATOM 869 N N . SER A 1 110 ? -12.817 -2.984 -9.757 1.00 60.53 110 SER A N 1
ATOM 870 C CA . SER A 1 110 ? -13.306 -1.722 -10.300 1.00 60.53 110 SER A CA 1
ATOM 871 C C . SER A 1 110 ? -14.825 -1.727 -10.181 1.00 60.53 110 SER A C 1
ATOM 873 O O . SER A 1 110 ? -15.453 -2.741 -10.466 1.00 60.53 110 SER A O 1
ATOM 875 N N . GLU A 1 111 ? -15.430 -0.598 -9.805 1.00 55.88 111 GLU A N 1
ATOM 876 C CA . GLU A 1 111 ? -16.894 -0.418 -9.896 1.00 55.88 111 GLU A CA 1
ATOM 877 C C . GLU A 1 111 ? -17.413 -0.611 -11.341 1.00 55.88 111 GLU A C 1
ATOM 879 O O . GLU A 1 111 ? -18.601 -0.818 -11.549 1.00 55.88 111 GLU A O 1
ATOM 884 N N . ASP A 1 112 ? -16.509 -0.596 -12.327 1.00 48.81 112 ASP A N 1
ATOM 885 C CA . ASP A 1 112 ? -16.742 -0.846 -13.754 1.00 48.81 112 ASP A CA 1
ATOM 886 C C . ASP A 1 112 ? -16.739 -2.338 -14.157 1.00 48.81 112 ASP A C 1
ATOM 888 O O . ASP A 1 112 ? -16.734 -2.638 -15.348 1.00 48.81 112 ASP A O 1
ATOM 892 N N . ASP A 1 113 ? -16.720 -3.285 -13.212 1.00 44.12 113 ASP A N 1
ATOM 893 C CA . ASP A 1 113 ? -16.914 -4.711 -13.514 1.00 44.12 113 ASP A CA 1
ATOM 894 C C . ASP A 1 113 ? -18.419 -5.059 -13.403 1.00 44.12 113 ASP A C 1
ATOM 896 O O . ASP A 1 113 ? -18.910 -5.296 -12.296 1.00 44.12 113 ASP A O 1
ATOM 900 N N . PRO A 1 114 ? -19.197 -5.103 -14.509 1.00 46.69 114 PRO A N 1
ATOM 901 C CA . PRO A 1 114 ? -20.629 -5.435 -14.490 1.00 46.69 114 PRO A CA 1
ATOM 902 C C . PRO A 1 114 ? -20.922 -6.915 -14.166 1.00 46.69 114 PRO A C 1
ATOM 904 O O . PRO A 1 114 ? -21.999 -7.421 -14.471 1.00 46.69 114 PRO A O 1
ATOM 907 N N . ALA A 1 115 ? -19.997 -7.648 -13.545 1.00 50.16 115 ALA A N 1
ATOM 908 C CA . ALA A 1 115 ? -20.119 -9.081 -13.279 1.00 50.16 115 ALA A CA 1
ATOM 909 C C . ALA A 1 115 ? -20.949 -9.414 -12.021 1.00 50.16 115 ALA A C 1
ATOM 911 O O . ALA A 1 115 ? -20.642 -10.359 -11.294 1.00 50.16 115 ALA A O 1
ATOM 912 N N . MET A 1 116 ? -22.018 -8.660 -11.760 1.00 50.88 116 MET A N 1
ATOM 913 C CA . MET A 1 116 ? -23.045 -9.056 -10.798 1.00 50.88 116 MET A CA 1
ATOM 914 C C . MET A 1 116 ? -24.424 -8.627 -11.293 1.00 50.88 116 MET A C 1
ATOM 916 O O . MET A 1 116 ? -25.050 -7.713 -10.768 1.00 50.88 116 MET A O 1
ATOM 920 N N . ASP A 1 117 ? -24.900 -9.341 -12.307 1.00 43.12 117 ASP A N 1
ATOM 921 C CA . ASP A 1 117 ? -26.327 -9.463 -12.582 1.00 43.12 117 ASP A CA 1
ATOM 922 C C . ASP A 1 117 ? -26.801 -10.800 -11.975 1.00 43.12 117 ASP A C 1
ATOM 924 O O . ASP A 1 117 ? -26.642 -11.852 -12.598 1.00 43.12 117 ASP A O 1
ATOM 928 N N . PRO A 1 118 ? -27.298 -10.844 -10.721 1.00 54.53 118 PRO A N 1
ATOM 929 C CA . PRO A 1 118 ? -27.934 -12.038 -10.180 1.00 54.53 118 PRO A CA 1
ATOM 930 C C . PRO A 1 118 ? -29.400 -12.105 -10.639 1.00 54.53 118 PRO A C 1
ATOM 932 O O . PRO A 1 118 ? -30.306 -12.110 -9.808 1.00 54.53 118 PRO A O 1
ATOM 935 N N . ALA A 1 119 ? -29.656 -12.118 -11.950 1.00 51.38 119 ALA A N 1
ATOM 936 C CA . ALA A 1 119 ? -30.996 -12.344 -12.493 1.00 51.38 119 ALA A CA 1
ATOM 937 C C . ALA A 1 119 ? -30.970 -12.762 -13.974 1.00 51.38 119 ALA A C 1
ATOM 939 O O . ALA A 1 119 ? -31.103 -11.933 -14.871 1.00 51.38 119 ALA A O 1
ATOM 940 N N . SER A 1 120 ? -30.867 -14.066 -14.240 1.00 43.03 120 SER A N 1
ATOM 941 C CA . SER A 1 120 ? -31.481 -14.730 -15.405 1.00 43.03 120 SER A CA 1
ATOM 942 C C . SER A 1 120 ? -31.647 -16.216 -15.126 1.00 43.03 120 SER A C 1
ATOM 944 O O . SER A 1 120 ? -30.656 -16.838 -14.682 1.00 43.03 120 SER A O 1
#

Foldseek 3Di:
DDDPDDDPPPPDDDDDDPVRVVVLVVLLVLVVVQCVPWKAQADKDALVVSLCSSCVVPVVAVDQPQCPDPVRDRDDSVSVVVSVVVVCVVVVNSWDADPRRMIHRMDTPDPPPPPDPPDD

Solvent-accessible surface area (backbone atoms only — not comparable to full-atom values): 7360 Å² total; per-residue (Å²): 140,81,88,81,78,82,83,78,81,76,78,71,76,79,79,78,51,71,66,56,50,55,48,51,51,52,52,37,58,53,47,52,59,48,36,77,75,38,48,41,83,38,64,64,34,45,52,67,54,53,52,50,51,51,23,64,76,39,64,81,48,56,46,66,80,30,64,81,44,102,81,44,52,51,59,60,69,66,62,53,54,51,39,52,51,54,50,33,55,74,70,71,46,61,44,49,76,45,98,88,45,34,27,41,26,28,28,61,72,52,96,85,59,82,88,76,75,96,77,132

Radius of gyration: 19.67 Å; Cα contacts (8 Å, |Δi|>4): 107; chains: 1; bounding box: 86×38×32 Å